Protein AF-A0A1G3KPS4-F1 (afdb_monomer_lite)

Radius of gyration: 19.9 Å; chains: 1; bounding box: 46×27×56 Å

Structure (mmCIF, N/CA/C/O backbone):
data_AF-A0A1G3KPS4-F1
#
_entry.id   AF-A0A1G3KPS4-F1
#
loop_
_atom_site.group_PDB
_atom_site.id
_atom_site.type_symbol
_atom_site.label_atom_id
_atom_site.label_alt_id
_atom_site.label_comp_id
_atom_site.label_asym_id
_atom_site.label_entity_id
_atom_site.label_seq_id
_atom_site.pdbx_PDB_ins_code
_atom_site.Cartn_x
_atom_site.Cartn_y
_atom_site.Cartn_z
_atom_site.occupancy
_atom_site.B_iso_or_equiv
_atom_site.auth_seq_id
_atom_site.auth_comp_id
_atom_site.auth_asym_id
_atom_site.auth_atom_id
_atom_site.pdbx_PDB_model_num
ATOM 1 N N . MET A 1 1 ? -3.272 -14.834 -26.865 1.00 44.84 1 MET A N 1
ATOM 2 C CA . MET A 1 1 ? -2.222 -14.339 -25.942 1.00 44.84 1 MET A CA 1
ATOM 3 C C . MET A 1 1 ? -2.321 -12.815 -25.743 1.00 44.84 1 MET A C 1
ATOM 5 O O . MET A 1 1 ? -1.293 -12.170 -25.581 1.00 44.84 1 MET A O 1
ATOM 9 N N . SER A 1 2 ? -3.521 -12.213 -25.754 1.00 51.56 2 SER A N 1
ATOM 10 C CA . SER A 1 2 ? -3.634 -10.800 -26.176 1.00 51.56 2 SER A CA 1
ATOM 11 C C . SER A 1 2 ? -4.357 -9.839 -25.224 1.00 51.56 2 SER A C 1
ATOM 13 O O . SER A 1 2 ? -4.294 -8.651 -25.477 1.00 51.56 2 SER A O 1
ATOM 15 N N . GLU A 1 3 ? -4.961 -10.279 -24.115 1.00 52.00 3 GLU A N 1
ATOM 16 C CA . GLU A 1 3 ? -5.648 -9.348 -23.186 1.00 52.00 3 GLU A CA 1
ATOM 17 C C . GLU A 1 3 ? -4.769 -8.908 -22.003 1.00 52.00 3 GLU A C 1
ATOM 19 O O . GLU A 1 3 ? -4.828 -7.768 -21.551 1.00 52.00 3 GLU A O 1
ATOM 24 N N . GLU A 1 4 ? -3.878 -9.780 -21.521 1.00 53.84 4 GLU A N 1
ATOM 25 C CA . GLU A 1 4 ? -3.055 -9.506 -20.331 1.00 53.84 4 GLU A CA 1
ATOM 26 C C . GLU A 1 4 ? -1.984 -8.423 -20.573 1.00 53.84 4 GLU A C 1
ATOM 28 O O . GLU A 1 4 ? -1.538 -7.749 -19.643 1.00 53.84 4 GLU A O 1
ATOM 33 N N . ASN A 1 5 ? -1.580 -8.225 -21.833 1.00 58.03 5 ASN A N 1
ATOM 34 C CA . ASN A 1 5 ? -0.574 -7.230 -22.200 1.00 58.03 5 ASN A CA 1
ATOM 35 C C . ASN A 1 5 ? -1.139 -5.803 -22.257 1.00 58.03 5 ASN A C 1
ATOM 37 O O . ASN A 1 5 ? -0.363 -4.868 -22.086 1.00 58.03 5 ASN A O 1
ATOM 41 N N . ASP A 1 6 ? -2.439 -5.597 -22.468 1.00 67.75 6 ASP A N 1
ATOM 42 C CA . ASP A 1 6 ? -3.022 -4.245 -22.551 1.00 67.75 6 ASP A CA 1
ATOM 43 C C . ASP A 1 6 ? -3.347 -3.645 -21.176 1.00 67.75 6 ASP A C 1
ATOM 45 O O . ASP A 1 6 ? -3.561 -2.442 -21.048 1.00 67.75 6 ASP A O 1
ATOM 49 N N . ARG A 1 7 ? -3.279 -4.460 -20.114 1.00 81.06 7 ARG A N 1
ATOM 50 C CA . ARG A 1 7 ? -3.446 -4.021 -18.720 1.00 81.06 7 ARG A CA 1
ATOM 51 C C . ARG A 1 7 ? -2.338 -3.076 -18.240 1.00 81.06 7 ARG A C 1
ATOM 53 O O . ARG A 1 7 ? -2.537 -2.337 -17.278 1.00 81.06 7 ARG A O 1
ATOM 60 N N . TYR A 1 8 ? -1.161 -3.118 -18.865 1.00 87.88 8 TYR A N 1
ATOM 61 C CA . TYR A 1 8 ? 0.030 -2.416 -18.393 1.00 87.88 8 TYR A CA 1
ATOM 62 C C . TYR A 1 8 ? 0.487 -1.325 -19.370 1.00 87.88 8 TYR A C 1
ATOM 64 O O . TYR A 1 8 ? 0.488 -1.550 -20.579 1.00 87.88 8 TYR A O 1
ATOM 72 N N . PRO A 1 9 ? 0.971 -0.169 -18.869 1.00 87.69 9 PRO A N 1
ATOM 73 C CA . PRO A 1 9 ? 1.536 0.872 -19.720 1.00 87.69 9 PRO A CA 1
ATOM 74 C C . PRO A 1 9 ? 2.686 0.361 -20.599 1.00 87.69 9 PRO A C 1
ATOM 76 O O . PRO A 1 9 ? 3.501 -0.451 -20.155 1.00 87.69 9 PRO A O 1
ATOM 79 N N . ASP A 1 10 ? 2.845 0.925 -21.797 1.00 86.25 10 ASP A N 1
ATOM 80 C CA . ASP A 1 10 ? 3.893 0.536 -22.758 1.00 86.25 10 ASP A CA 1
ATOM 81 C C . ASP A 1 10 ? 5.300 0.501 -22.172 1.00 86.25 10 ASP A C 1
ATOM 83 O O . ASP A 1 10 ? 6.080 -0.417 -22.429 1.00 86.25 10 ASP A O 1
ATOM 87 N N . TRP A 1 11 ? 5.638 1.496 -21.354 1.00 86.00 11 TRP A N 1
ATOM 88 C CA . TRP A 1 11 ? 6.952 1.576 -20.723 1.00 86.00 11 TRP A CA 1
ATOM 89 C C . TRP A 1 11 ? 7.204 0.419 -19.747 1.00 86.00 11 TRP A C 1
ATOM 91 O O . TRP A 1 11 ? 8.358 0.055 -19.533 1.00 86.00 11 TRP A O 1
ATOM 101 N N . LEU A 1 12 ? 6.149 -0.153 -19.158 1.00 88.81 12 LEU A N 1
ATOM 102 C CA . LEU A 1 12 ? 6.221 -1.289 -18.245 1.00 88.81 12 LEU A CA 1
ATOM 103 C C . LEU A 1 12 ? 6.285 -2.606 -19.024 1.00 88.81 12 LEU A C 1
ATOM 105 O O . LEU A 1 12 ? 7.094 -3.467 -18.684 1.00 88.81 12 LEU A O 1
ATOM 109 N N . ARG A 1 13 ? 5.515 -2.732 -20.114 1.00 86.75 13 ARG A N 1
ATOM 110 C CA . ARG A 1 13 ? 5.608 -3.877 -21.038 1.00 86.75 13 ARG A CA 1
ATOM 111 C C . ARG A 1 13 ? 7.026 -4.074 -21.549 1.00 86.75 13 ARG A C 1
ATOM 113 O O . ARG A 1 13 ? 7.568 -5.175 -21.500 1.00 86.75 13 ARG A O 1
ATOM 120 N N . LYS A 1 14 ? 7.655 -2.968 -21.957 1.00 83.75 14 LYS A N 1
ATOM 121 C CA . LYS A 1 14 ? 9.042 -2.940 -22.425 1.00 83.75 14 LYS A CA 1
ATOM 122 C C . LYS A 1 14 ? 10.040 -3.417 -21.381 1.00 83.75 14 LYS A C 1
ATOM 124 O O . LYS A 1 14 ? 11.155 -3.690 -21.765 1.00 83.75 14 LYS A O 1
ATOM 129 N N . GLN A 1 15 ? 9.689 -3.498 -20.096 1.00 83.31 15 GLN A N 1
ATOM 130 C CA . GLN A 1 15 ? 10.591 -3.915 -19.019 1.00 83.31 15 GLN A CA 1
ATOM 131 C C . GLN A 1 15 ? 10.503 -5.416 -18.692 1.00 83.31 15 GLN A C 1
ATOM 133 O O . GLN A 1 15 ? 11.276 -5.864 -17.843 1.00 83.31 15 GLN A O 1
ATOM 138 N N . ARG A 1 16 ? 9.571 -6.171 -19.291 1.00 85.25 16 ARG A N 1
ATOM 139 C CA . ARG A 1 16 ? 9.308 -7.593 -18.999 1.00 85.25 16 ARG A CA 1
ATOM 140 C C . ARG A 1 16 ? 10.442 -8.509 -19.479 1.00 85.25 16 ARG A C 1
ATOM 142 O O . ARG A 1 16 ? 11.040 -8.273 -20.519 1.00 85.25 16 ARG A O 1
ATOM 149 N N . GLY A 1 17 ? 10.733 -9.565 -18.720 1.00 76.00 17 GLY A N 1
ATOM 150 C CA . GLY A 1 17 ? 11.673 -10.632 -19.086 1.00 76.00 17 GLY A CA 1
ATOM 151 C C . GLY A 1 17 ? 13.160 -10.277 -18.967 1.00 76.00 17 GLY A C 1
ATOM 152 O O . GLY A 1 17 ? 14.009 -11.156 -19.107 1.00 76.00 17 GLY A O 1
ATOM 153 N N . PHE A 1 18 ? 13.513 -9.023 -18.660 1.00 72.44 18 PHE A N 1
ATOM 154 C CA . PHE A 1 18 ? 14.916 -8.621 -18.517 1.00 72.44 18 PHE A CA 1
ATOM 155 C C . PHE A 1 18 ? 15.549 -9.128 -17.222 1.00 72.44 18 PHE A C 1
ATOM 157 O O . PHE A 1 18 ? 15.482 -8.489 -16.162 1.00 72.44 18 PHE A O 1
ATOM 164 N N . ARG A 1 19 ? 16.228 -10.270 -17.317 1.00 62.44 19 ARG A N 1
ATOM 165 C CA . ARG A 1 19 ? 17.090 -10.792 -16.254 1.00 62.44 19 ARG A CA 1
ATOM 166 C C . ARG A 1 19 ? 18.429 -10.058 -16.283 1.00 62.44 19 ARG A C 1
ATOM 168 O O . ARG A 1 19 ? 18.989 -9.811 -17.343 1.00 62.44 19 ARG A O 1
ATOM 175 N N . TYR A 1 20 ? 18.930 -9.677 -15.110 1.00 55.03 20 TYR A N 1
ATOM 176 C CA . TYR A 1 20 ? 20.206 -8.972 -14.957 1.00 55.03 20 TYR A CA 1
ATOM 177 C C . TYR A 1 20 ? 21.365 -9.933 -15.285 1.00 55.03 20 TYR A C 1
ATOM 179 O O . TYR A 1 20 ? 21.935 -10.558 -14.397 1.00 55.03 20 TYR A O 1
ATOM 187 N N . ARG A 1 21 ? 21.676 -10.113 -16.571 1.00 48.50 21 ARG A N 1
ATOM 188 C CA . ARG A 1 21 ? 22.915 -10.736 -17.059 1.00 48.50 21 ARG A CA 1
ATOM 189 C C . ARG A 1 21 ? 23.615 -9.732 -17.973 1.00 48.50 21 ARG A C 1
ATOM 191 O O . ARG A 1 21 ? 23.595 -9.861 -19.188 1.00 48.50 21 ARG A O 1
ATOM 198 N N . GLY A 1 22 ? 24.200 -8.707 -17.359 1.00 50.84 22 GLY A N 1
ATOM 199 C CA . GLY A 1 22 ? 24.978 -7.686 -18.059 1.00 50.84 22 GLY A CA 1
ATOM 200 C C . GLY A 1 22 ? 24.142 -6.542 -18.635 1.00 50.84 22 GLY A C 1
ATOM 201 O O . GLY A 1 22 ? 22.970 -6.692 -18.977 1.00 50.84 22 GLY A O 1
ATOM 202 N N . HIS A 1 23 ? 24.773 -5.371 -18.717 1.00 50.03 23 HIS A N 1
ATOM 203 C CA . HIS A 1 23 ? 24.224 -4.159 -19.329 1.00 50.03 23 HIS A CA 1
ATOM 204 C C . HIS A 1 23 ? 23.958 -4.343 -20.843 1.00 50.03 23 HIS A C 1
ATOM 206 O O . HIS A 1 23 ? 23.156 -3.617 -21.424 1.00 50.03 23 HIS A O 1
ATOM 212 N N . ASP A 1 24 ? 24.563 -5.371 -21.446 1.00 51.56 24 ASP A N 1
ATOM 213 C CA . ASP A 1 24 ? 24.591 -5.625 -22.892 1.00 51.56 24 ASP A CA 1
ATOM 214 C C . ASP A 1 24 ? 23.344 -6.341 -23.443 1.00 51.56 24 ASP A C 1
ATOM 216 O O . ASP A 1 24 ? 23.202 -6.485 -24.653 1.00 51.56 24 ASP A O 1
ATOM 220 N N . GLN A 1 25 ? 22.420 -6.788 -22.581 1.00 55.69 25 GLN A N 1
ATOM 221 C CA . GLN A 1 25 ? 21.203 -7.514 -22.993 1.00 55.69 25 GLN A CA 1
ATOM 222 C C . GLN A 1 25 ? 19.930 -6.652 -22.983 1.00 55.69 25 GLN A C 1
ATOM 224 O O . GLN A 1 25 ? 18.828 -7.188 -23.096 1.00 55.69 25 GLN A O 1
ATOM 229 N N . ILE A 1 26 ? 20.044 -5.329 -22.822 1.00 58.41 26 ILE A N 1
ATOM 230 C CA . ILE A 1 26 ? 18.891 -4.419 -22.858 1.00 58.41 26 ILE A CA 1
ATOM 231 C C . ILE A 1 26 ? 18.630 -4.028 -24.327 1.00 58.41 26 ILE A C 1
ATOM 233 O O . ILE A 1 26 ? 19.452 -3.323 -24.911 1.00 58.41 26 ILE A O 1
ATOM 237 N N . PRO A 1 27 ? 17.500 -4.426 -24.943 1.00 54.25 27 PRO A N 1
ATOM 238 C CA . PRO A 1 27 ? 17.163 -4.062 -26.314 1.00 54.25 27 PRO A CA 1
ATOM 239 C C . PRO A 1 27 ? 17.078 -2.544 -26.482 1.00 54.25 27 PRO A C 1
ATOM 241 O O . PRO A 1 27 ? 16.512 -1.839 -25.633 1.00 54.25 27 PRO A O 1
ATOM 244 N N . SER A 1 28 ? 17.586 -2.037 -27.605 1.00 51.56 28 SER A N 1
ATOM 245 C CA . SER A 1 28 ? 17.493 -0.620 -27.960 1.00 51.56 28 SER A CA 1
ATOM 246 C C . SER A 1 28 ? 16.030 -0.159 -27.983 1.00 51.56 28 SER A C 1
ATOM 248 O O . SER A 1 28 ? 15.181 -0.821 -28.574 1.00 51.56 28 SER A O 1
ATOM 250 N N . GLY A 1 29 ? 15.721 0.974 -27.344 1.00 55.94 29 GLY A N 1
ATOM 251 C CA . GLY A 1 29 ? 14.354 1.519 -27.275 1.00 55.94 29 GLY A CA 1
ATOM 252 C C . GLY A 1 29 ? 13.517 1.070 -26.064 1.00 55.94 29 GLY A C 1
ATOM 253 O O . GLY A 1 29 ? 12.397 1.559 -25.885 1.00 55.94 29 GLY A O 1
ATOM 254 N N . SER A 1 30 ? 14.062 0.214 -25.189 1.00 54.22 30 SER A N 1
ATOM 255 C CA . SER A 1 30 ? 13.413 -0.242 -23.938 1.00 54.22 30 SER A CA 1
ATOM 256 C C . SER A 1 30 ? 13.417 0.804 -22.807 1.00 54.22 30 SER A C 1
ATOM 258 O O . SER A 1 30 ? 12.806 0.606 -21.752 1.00 54.22 30 SER A O 1
ATOM 260 N N . GLY A 1 31 ? 14.104 1.933 -23.019 1.00 61.22 31 GLY A N 1
ATOM 261 C CA . GLY A 1 31 ? 14.461 2.879 -21.962 1.00 61.22 31 GLY A CA 1
ATOM 262 C C . GLY A 1 31 ? 15.506 2.300 -20.994 1.00 61.22 31 GLY A C 1
ATOM 263 O O . GLY A 1 31 ? 15.928 1.153 -21.143 1.00 61.22 31 GLY A O 1
ATOM 264 N N . PRO A 1 32 ? 15.949 3.075 -19.988 1.00 68.44 32 PRO A N 1
ATOM 265 C CA . PRO A 1 32 ? 16.890 2.574 -18.994 1.00 68.44 32 PRO A CA 1
ATOM 266 C C . PRO A 1 32 ? 16.265 1.422 -18.195 1.00 68.44 32 PRO A C 1
ATOM 268 O O . PRO A 1 32 ? 15.096 1.480 -17.797 1.00 68.44 32 PRO A O 1
ATOM 271 N N . TRP A 1 33 ? 17.054 0.380 -17.925 1.00 72.00 33 TRP A N 1
ATOM 272 C CA . TRP A 1 33 ? 16.669 -0.703 -17.020 1.00 72.00 33 TRP A CA 1
ATOM 273 C C . TRP A 1 33 ? 16.286 -0.128 -15.656 1.00 72.00 33 TRP A C 1
ATOM 275 O O . TRP A 1 33 ? 17.027 0.658 -15.058 1.00 72.00 33 TRP A O 1
ATOM 285 N N . MET A 1 34 ? 15.115 -0.509 -15.150 1.00 82.75 34 MET A N 1
ATOM 286 C CA . MET A 1 34 ? 14.666 -0.068 -13.831 1.00 82.75 34 MET A CA 1
ATOM 287 C C . MET A 1 34 ? 14.874 -1.169 -12.808 1.00 82.75 34 MET A C 1
ATOM 289 O O . MET A 1 34 ? 14.500 -2.314 -13.044 1.00 82.75 34 MET A O 1
ATOM 293 N N . ASN A 1 35 ? 15.447 -0.816 -11.657 1.00 85.19 35 ASN A N 1
ATOM 294 C CA . ASN A 1 35 ? 15.443 -1.700 -10.497 1.00 85.19 35 ASN A CA 1
ATOM 295 C C . ASN A 1 35 ? 14.033 -1.796 -9.894 1.00 85.19 35 ASN A C 1
ATOM 297 O O . ASN A 1 35 ? 13.170 -0.951 -10.151 1.00 85.19 35 ASN A O 1
ATOM 301 N N . ARG A 1 36 ? 13.828 -2.803 -9.035 1.00 87.69 36 ARG A N 1
ATOM 302 C CA . ARG A 1 36 ? 12.557 -3.062 -8.340 1.00 87.69 36 ARG A CA 1
ATOM 303 C C . ARG A 1 36 ? 11.977 -1.808 -7.683 1.00 87.69 36 ARG A C 1
ATOM 305 O O . ARG A 1 36 ? 10.786 -1.540 -7.810 1.00 87.69 36 ARG A O 1
ATOM 312 N N . THR A 1 37 ? 12.807 -1.039 -6.982 1.00 89.50 37 THR A N 1
ATOM 313 C CA . THR A 1 37 ? 12.363 0.172 -6.288 1.00 89.50 37 THR A CA 1
ATOM 314 C C . THR A 1 37 ? 11.839 1.198 -7.284 1.00 89.50 37 THR A C 1
ATOM 316 O O . THR A 1 37 ? 10.706 1.645 -7.156 1.00 89.50 37 THR A O 1
ATOM 319 N N . ARG A 1 38 ? 12.612 1.528 -8.320 1.00 89.88 38 ARG A N 1
ATOM 320 C CA . ARG A 1 38 ? 12.245 2.531 -9.323 1.00 89.88 38 ARG A CA 1
ATOM 321 C C . ARG A 1 38 ? 10.999 2.129 -10.111 1.00 89.88 38 ARG A C 1
ATOM 323 O O . ARG A 1 38 ? 10.127 2.970 -10.299 1.00 89.88 38 ARG A O 1
ATOM 330 N N . ILE A 1 39 ? 10.887 0.863 -10.519 1.00 91.06 39 ILE A N 1
ATOM 331 C CA . ILE A 1 39 ? 9.724 0.379 -11.278 1.00 91.06 39 ILE A CA 1
ATOM 332 C C . ILE A 1 39 ? 8.455 0.345 -10.420 1.00 91.06 39 ILE A C 1
ATOM 334 O O . ILE A 1 39 ? 7.412 0.805 -10.868 1.00 91.06 39 ILE A O 1
ATOM 338 N N . THR A 1 40 ? 8.565 -0.085 -9.155 1.00 92.56 40 THR A N 1
ATOM 339 C CA . THR A 1 40 ? 7.454 -0.059 -8.187 1.00 92.56 40 THR A CA 1
ATOM 340 C C . THR A 1 40 ? 6.948 1.363 -7.988 1.00 92.56 40 THR A C 1
ATOM 342 O O . THR A 1 40 ? 5.753 1.618 -8.069 1.00 92.56 40 THR A O 1
ATOM 345 N N . ARG A 1 41 ? 7.874 2.300 -7.773 1.00 92.31 41 ARG A N 1
ATOM 346 C CA . ARG A 1 41 ? 7.574 3.716 -7.578 1.00 92.31 41 ARG A CA 1
ATOM 347 C C . ARG A 1 41 ? 6.894 4.333 -8.799 1.00 92.31 41 ARG A C 1
ATOM 349 O O . ARG A 1 41 ? 5.851 4.957 -8.654 1.00 92.31 41 ARG A O 1
ATOM 356 N N . ARG A 1 42 ? 7.456 4.125 -9.991 1.00 93.06 42 ARG A N 1
ATOM 357 C CA . ARG A 1 42 ? 6.907 4.669 -11.238 1.00 93.06 42 ARG A CA 1
ATOM 358 C C . ARG A 1 42 ? 5.532 4.087 -11.567 1.00 93.06 42 ARG A C 1
ATOM 360 O O . ARG A 1 42 ? 4.666 4.805 -12.049 1.00 93.06 42 ARG A O 1
ATOM 367 N N . TYR A 1 43 ? 5.327 2.795 -11.310 1.00 93.25 43 TYR A N 1
ATOM 368 C CA . TYR A 1 43 ? 4.025 2.163 -11.514 1.00 93.25 43 TYR A CA 1
ATOM 369 C C . TYR A 1 43 ? 2.981 2.697 -10.531 1.00 93.25 43 TYR A C 1
ATOM 371 O O . TYR A 1 43 ? 1.862 2.993 -10.926 1.00 93.25 43 TYR A O 1
ATOM 379 N N . ALA A 1 44 ? 3.372 2.897 -9.273 1.00 91.62 44 ALA A N 1
ATOM 380 C CA . ALA A 1 44 ? 2.512 3.499 -8.268 1.00 91.62 44 ALA A CA 1
ATOM 381 C C . ALA A 1 44 ? 2.067 4.924 -8.648 1.00 91.62 44 ALA A C 1
ATOM 383 O O . ALA A 1 44 ? 0.891 5.233 -8.507 1.00 91.62 44 ALA A O 1
ATOM 384 N N . ASP A 1 45 ? 2.957 5.756 -9.203 1.00 90.88 45 ASP A N 1
ATOM 385 C CA . ASP A 1 45 ? 2.567 7.080 -9.726 1.00 90.88 45 ASP A CA 1
ATOM 386 C C . ASP A 1 45 ? 1.550 6.972 -10.865 1.00 90.88 45 ASP A C 1
ATOM 388 O O . ASP A 1 45 ? 0.602 7.747 -10.923 1.00 90.88 45 ASP A O 1
ATOM 392 N N . ALA A 1 46 ? 1.741 6.010 -11.773 1.00 91.62 46 ALA A N 1
ATOM 393 C CA . ALA A 1 46 ? 0.834 5.806 -12.898 1.00 91.62 46 ALA A CA 1
ATOM 394 C C . ALA A 1 46 ? -0.572 5.392 -12.433 1.00 91.62 46 ALA A C 1
ATOM 396 O O . ALA A 1 46 ? -1.558 5.871 -12.984 1.00 91.62 46 ALA A O 1
ATOM 397 N N . LEU A 1 47 ? -0.661 4.549 -11.400 1.00 9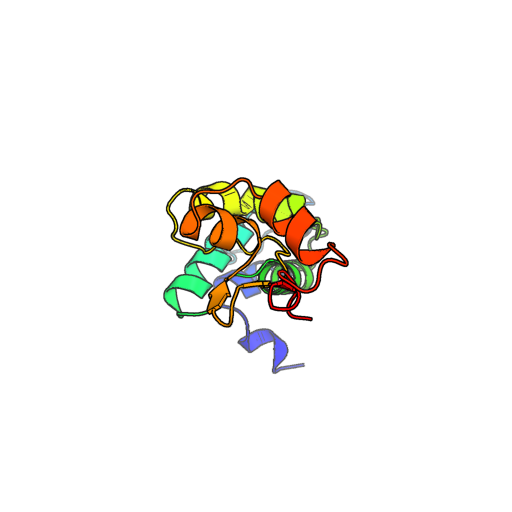0.00 47 LEU A N 1
ATOM 398 C CA . LEU A 1 47 ? -1.932 4.176 -10.776 1.00 90.00 47 LEU A CA 1
ATOM 399 C C . LEU A 1 47 ? -2.609 5.383 -10.115 1.00 90.00 47 LEU A C 1
ATOM 401 O O . LEU A 1 47 ? -3.791 5.608 -10.352 1.00 90.00 47 LEU A O 1
ATOM 405 N N . VAL A 1 48 ? -1.859 6.190 -9.354 1.00 87.00 48 VAL A N 1
ATOM 406 C CA . VAL A 1 48 ? -2.381 7.421 -8.730 1.00 87.00 48 VAL A CA 1
ATOM 407 C C . VAL A 1 48 ? -2.904 8.390 -9.791 1.00 87.00 48 VAL A C 1
ATOM 409 O O . VAL A 1 48 ? -4.020 8.884 -9.668 1.00 87.00 48 VAL A O 1
ATOM 412 N N . ALA A 1 49 ? -2.145 8.612 -10.868 1.00 87.75 49 ALA A N 1
ATOM 413 C CA . ALA A 1 49 ? -2.560 9.472 -11.976 1.00 87.75 49 ALA A CA 1
ATOM 414 C C . ALA A 1 49 ? -3.827 8.963 -12.689 1.00 87.75 49 ALA A C 1
ATOM 416 O O . ALA A 1 49 ? -4.608 9.761 -13.196 1.00 87.75 49 ALA A O 1
ATOM 417 N N . ALA A 1 50 ? -4.047 7.646 -12.704 1.00 85.75 50 ALA A N 1
ATOM 418 C CA . ALA A 1 50 ? -5.252 7.016 -13.238 1.00 85.75 50 ALA A CA 1
ATOM 419 C C . ALA A 1 50 ? -6.418 6.950 -12.227 1.00 85.75 50 ALA A C 1
ATOM 421 O O . ALA A 1 50 ? -7.457 6.370 -12.541 1.00 85.75 50 ALA A O 1
ATOM 422 N N . GLY A 1 51 ? -6.260 7.489 -11.011 1.00 81.44 51 GLY A N 1
ATOM 423 C CA . GLY A 1 51 ? -7.264 7.405 -9.944 1.00 81.44 51 GLY A CA 1
ATOM 424 C C . GLY A 1 51 ? -7.455 5.993 -9.377 1.00 81.44 51 GLY A C 1
ATOM 425 O O . GLY A 1 51 ? -8.483 5.702 -8.768 1.00 81.44 51 GLY A O 1
ATOM 426 N N . GLN A 1 52 ? -6.491 5.095 -9.590 1.00 82.12 52 GLN A N 1
ATOM 427 C CA . GLN A 1 52 ? -6.557 3.703 -9.153 1.00 82.12 52 GLN A CA 1
ATOM 428 C C . GLN A 1 52 ? -5.881 3.500 -7.788 1.00 82.12 52 GLN A C 1
ATOM 430 O O . GLN A 1 52 ? -4.850 4.116 -7.498 1.00 82.12 52 GLN A O 1
ATOM 435 N N . PRO A 1 53 ? -6.408 2.595 -6.944 1.00 79.62 53 PRO A N 1
ATOM 436 C CA . PRO A 1 53 ? -5.820 2.318 -5.641 1.00 79.62 53 PRO A CA 1
ATOM 437 C C . PRO A 1 53 ? -4.466 1.611 -5.778 1.00 79.62 53 PRO A C 1
ATOM 439 O O . PRO A 1 53 ? -4.333 0.603 -6.476 1.00 79.62 53 PRO A O 1
ATOM 442 N N . VAL A 1 54 ? -3.456 2.095 -5.048 1.00 85.31 54 VAL A N 1
ATOM 443 C CA . VAL A 1 54 ? -2.137 1.446 -4.994 1.00 85.31 54 VAL A CA 1
ATOM 444 C C . VAL A 1 54 ? -2.057 0.499 -3.804 1.00 85.31 54 VAL A C 1
ATOM 446 O O . VAL A 1 54 ? -1.652 0.884 -2.708 1.00 85.31 54 VAL A O 1
ATOM 449 N N . THR A 1 55 ? -2.411 -0.764 -4.027 1.00 85.31 55 THR A N 1
ATOM 450 C CA . THR A 1 55 ? -2.291 -1.822 -3.013 1.00 85.31 55 THR A CA 1
ATOM 451 C C . THR A 1 55 ? -1.021 -2.652 -3.207 1.00 85.31 55 THR A C 1
ATOM 453 O O . THR A 1 55 ? -0.439 -2.713 -4.295 1.00 85.31 55 THR A O 1
ATOM 456 N N . ILE A 1 56 ? -0.584 -3.337 -2.142 1.00 86.00 56 ILE A N 1
ATOM 457 C CA . ILE A 1 56 ? 0.548 -4.272 -2.217 1.00 86.00 56 ILE A CA 1
ATOM 458 C C . ILE A 1 56 ? 0.282 -5.372 -3.249 1.00 86.00 56 ILE A C 1
ATOM 460 O O . ILE A 1 56 ? 1.205 -5.755 -3.966 1.00 86.00 56 ILE A O 1
ATOM 464 N N . ASP A 1 57 ? -0.954 -5.862 -3.344 1.00 85.38 57 ASP A N 1
ATOM 465 C CA . ASP A 1 57 ? -1.315 -6.942 -4.262 1.00 85.38 57 ASP A CA 1
ATOM 466 C C . ASP A 1 57 ? -1.270 -6.492 -5.723 1.00 85.38 57 ASP A C 1
ATOM 468 O O . ASP A 1 57 ? -0.665 -7.183 -6.541 1.00 85.38 57 ASP A O 1
ATOM 472 N N . VAL A 1 58 ? -1.764 -5.288 -6.034 1.00 88.56 58 VAL A N 1
ATOM 473 C CA . VAL A 1 58 ? -1.659 -4.699 -7.382 1.00 88.56 58 VAL A CA 1
ATOM 474 C C . VAL A 1 58 ? -0.195 -4.551 -7.804 1.00 88.56 58 VAL A C 1
ATOM 476 O O . VAL A 1 58 ? 0.187 -4.892 -8.926 1.00 88.56 58 VAL A O 1
ATOM 479 N N . VAL A 1 59 ? 0.668 -4.085 -6.898 1.00 91.81 59 VAL A N 1
ATOM 480 C CA . VAL A 1 59 ? 2.108 -3.991 -7.177 1.00 91.81 59 VAL A CA 1
ATOM 481 C C . VAL A 1 59 ? 2.739 -5.379 -7.307 1.00 91.81 59 VAL A C 1
ATOM 483 O O . VAL A 1 59 ? 3.609 -5.582 -8.153 1.00 91.81 59 VAL A O 1
ATOM 486 N N . ARG A 1 60 ? 2.310 -6.354 -6.500 1.00 92.88 60 ARG A N 1
ATOM 487 C CA . ARG A 1 60 ? 2.797 -7.735 -6.570 1.00 92.88 60 ARG A CA 1
ATOM 488 C C . ARG A 1 60 ? 2.448 -8.383 -7.908 1.00 92.88 60 ARG A C 1
ATOM 490 O O . ARG A 1 60 ? 3.304 -9.059 -8.473 1.00 92.88 60 ARG A O 1
ATOM 497 N N . GLU A 1 61 ? 1.242 -8.168 -8.425 1.00 92.50 61 GLU A N 1
ATOM 498 C CA . GLU A 1 61 ? 0.836 -8.620 -9.759 1.00 92.50 61 GLU A CA 1
ATOM 499 C C . GLU A 1 61 ? 1.726 -8.030 -10.853 1.00 92.50 61 GLU A C 1
ATOM 501 O O . GLU A 1 61 ? 2.252 -8.778 -11.676 1.00 92.50 61 GLU A O 1
ATOM 506 N N . MET A 1 62 ? 1.998 -6.725 -10.800 1.00 93.75 62 MET A N 1
ATOM 507 C CA . MET A 1 62 ? 2.926 -6.079 -11.731 1.00 93.75 62 MET A CA 1
ATOM 508 C C . MET A 1 62 ? 4.339 -6.680 -11.656 1.00 93.75 62 MET A C 1
ATOM 510 O O . MET A 1 62 ? 4.958 -6.961 -12.682 1.00 93.75 62 MET A O 1
ATOM 514 N N . LEU A 1 63 ? 4.860 -6.932 -10.451 1.00 92.81 63 LEU A N 1
ATOM 515 C CA . LEU A 1 63 ? 6.189 -7.529 -10.284 1.00 92.81 63 LEU A CA 1
ATOM 516 C C . LEU A 1 63 ? 6.250 -8.978 -10.793 1.00 92.81 63 LEU A C 1
ATOM 518 O O . LEU A 1 63 ? 7.294 -9.382 -11.309 1.00 92.81 63 LEU A O 1
ATOM 522 N N . ARG A 1 64 ? 5.152 -9.742 -10.681 1.00 91.56 64 ARG A N 1
ATOM 523 C CA . ARG A 1 64 ? 5.016 -11.072 -11.303 1.00 91.56 64 ARG A CA 1
ATOM 524 C C . ARG A 1 64 ? 5.008 -10.967 -12.823 1.00 91.56 64 ARG A C 1
ATOM 526 O O . ARG A 1 64 ? 5.764 -11.686 -13.465 1.00 91.56 64 ARG A O 1
ATOM 533 N N . TYR A 1 65 ? 4.218 -10.045 -13.378 1.00 91.06 65 TYR A N 1
ATOM 534 C CA . TYR A 1 65 ? 4.135 -9.814 -14.822 1.00 91.06 65 TYR A CA 1
ATOM 535 C C . TYR A 1 65 ? 5.510 -9.548 -15.443 1.00 91.06 65 TYR A C 1
ATOM 537 O O . TYR A 1 65 ? 5.824 -10.078 -16.508 1.00 91.06 65 TYR A O 1
ATOM 545 N N . LEU A 1 66 ? 6.354 -8.767 -14.759 1.00 88.62 66 LEU A N 1
ATOM 546 C CA . LEU A 1 66 ? 7.695 -8.456 -15.242 1.00 88.62 66 LEU A CA 1
ATOM 547 C C . LEU A 1 66 ? 8.598 -9.690 -15.382 1.00 88.62 66 LEU A C 1
ATOM 549 O O . LEU A 1 66 ? 9.490 -9.645 -16.220 1.00 88.62 66 LEU A O 1
ATOM 553 N N . ASP A 1 67 ? 8.396 -10.756 -14.600 1.00 85.69 67 ASP A N 1
ATOM 554 C CA . ASP A 1 67 ? 9.206 -11.990 -14.606 1.00 85.69 67 ASP A CA 1
ATOM 555 C C . ASP A 1 67 ? 10.733 -11.756 -14.521 1.00 85.69 67 ASP A C 1
ATOM 557 O O . ASP A 1 67 ? 11.535 -12.203 -15.343 1.00 85.69 67 ASP A O 1
ATOM 561 N N . ARG A 1 68 ? 11.166 -10.990 -13.511 1.00 81.69 68 ARG A N 1
ATOM 562 C CA . ARG A 1 68 ? 12.590 -10.616 -13.317 1.00 81.69 68 ARG A CA 1
ATOM 563 C C . ARG A 1 68 ? 13.208 -11.171 -12.042 1.00 81.69 68 ARG A C 1
ATOM 565 O O . ARG A 1 68 ? 14.268 -10.712 -11.624 1.00 81.69 68 ARG A O 1
ATOM 572 N N . GLY A 1 69 ? 12.530 -12.117 -11.394 1.00 83.50 69 GLY A N 1
ATOM 573 C CA . GLY A 1 69 ? 12.960 -12.667 -10.106 1.00 83.50 69 GLY A CA 1
ATOM 574 C C . GLY A 1 69 ? 12.935 -11.644 -8.964 1.00 83.50 69 GLY A C 1
ATOM 575 O O . GLY A 1 69 ? 13.667 -11.784 -7.987 1.00 83.50 69 GLY A O 1
ATOM 576 N N . TYR A 1 70 ? 12.127 -10.585 -9.075 1.00 86.44 70 TYR A N 1
ATOM 577 C CA . TYR A 1 70 ? 11.971 -9.631 -7.983 1.00 86.44 70 TYR A CA 1
ATOM 578 C C . TYR A 1 70 ? 11.299 -10.276 -6.774 1.00 86.44 70 TYR A C 1
ATOM 580 O O . TYR A 1 70 ? 10.343 -11.037 -6.904 1.00 86.44 70 TYR A O 1
ATOM 588 N N . SER A 1 71 ? 11.760 -9.901 -5.579 1.00 86.69 71 SER A N 1
ATOM 589 C CA . SER A 1 71 ? 11.072 -10.265 -4.344 1.00 86.69 71 SER A CA 1
ATOM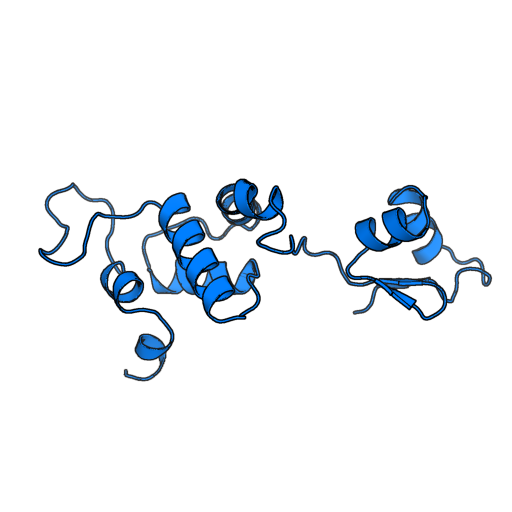 590 C C . SER A 1 71 ? 9.645 -9.715 -4.347 1.00 86.69 71 SER A C 1
ATOM 592 O O . SER A 1 71 ? 9.430 -8.516 -4.539 1.00 86.69 71 SER A O 1
ATOM 594 N N . LEU A 1 72 ? 8.689 -10.607 -4.089 1.00 88.69 72 LEU A N 1
ATOM 595 C CA . LEU A 1 72 ? 7.255 -10.322 -3.989 1.00 88.69 72 LEU A CA 1
ATOM 596 C C . LEU A 1 72 ? 6.799 -10.083 -2.541 1.00 88.69 72 LEU A C 1
ATOM 598 O O . LEU A 1 72 ? 5.596 -9.981 -2.271 1.00 88.69 72 LEU A O 1
ATOM 602 N N . LYS A 1 73 ? 7.752 -10.037 -1.598 1.00 88.00 73 LYS A N 1
ATOM 603 C CA . LYS A 1 73 ? 7.449 -9.911 -0.175 1.00 88.00 73 LYS A CA 1
ATOM 604 C C . LYS A 1 73 ? 6.844 -8.527 0.141 1.00 88.00 73 LYS A C 1
ATOM 606 O O . LYS A 1 73 ? 7.346 -7.515 -0.364 1.00 88.00 73 LYS A O 1
ATOM 611 N N . PRO A 1 74 ? 5.790 -8.457 0.979 1.00 84.69 74 PRO A N 1
ATOM 612 C CA . PRO A 1 74 ? 5.116 -7.201 1.318 1.00 84.69 74 PRO A CA 1
ATOM 613 C C . PRO A 1 74 ? 6.038 -6.131 1.912 1.00 84.69 74 PRO A C 1
ATOM 615 O O . PRO A 1 74 ? 5.898 -4.959 1.580 1.00 84.69 74 PRO A O 1
ATOM 618 N N . ASP A 1 75 ? 6.994 -6.518 2.759 1.00 83.94 75 ASP A N 1
ATOM 619 C CA . ASP A 1 75 ? 7.956 -5.615 3.403 1.00 83.94 75 ASP A CA 1
ATOM 620 C C . ASP A 1 75 ? 8.830 -4.896 2.368 1.00 83.94 75 ASP A C 1
ATOM 622 O O . ASP A 1 75 ? 9.002 -3.679 2.425 1.00 83.94 75 ASP A O 1
ATOM 626 N N . GLN A 1 76 ? 9.316 -5.632 1.368 1.00 86.75 76 GLN A N 1
ATOM 627 C CA . GLN A 1 76 ? 10.151 -5.098 0.301 1.00 86.75 76 GLN A CA 1
ATOM 628 C C . GLN A 1 76 ? 9.363 -4.130 -0.579 1.00 86.75 76 GLN A C 1
ATOM 630 O O . GLN A 1 76 ? 9.876 -3.068 -0.954 1.00 86.75 76 GLN A O 1
ATOM 635 N N . ILE A 1 77 ? 8.121 -4.479 -0.920 1.00 89.19 77 ILE A N 1
ATOM 636 C CA . ILE A 1 77 ? 7.218 -3.615 -1.689 1.00 89.19 77 ILE A CA 1
ATOM 637 C C . ILE A 1 77 ? 6.891 -2.351 -0.883 1.00 89.19 77 ILE A C 1
ATOM 639 O O . ILE A 1 77 ? 7.071 -1.240 -1.381 1.00 89.19 77 ILE A O 1
ATOM 643 N N . GLY A 1 78 ? 6.519 -2.504 0.388 1.00 87.19 78 GLY A N 1
ATOM 644 C CA . GLY A 1 78 ? 6.243 -1.392 1.292 1.00 87.19 78 GLY A CA 1
ATOM 645 C C . GLY A 1 78 ? 7.448 -0.471 1.487 1.00 87.19 78 GLY A C 1
ATOM 646 O O . GLY A 1 78 ? 7.290 0.747 1.512 1.00 87.19 78 GLY A O 1
ATOM 647 N N . PHE A 1 79 ? 8.665 -1.018 1.545 1.00 87.81 79 PHE A N 1
ATOM 648 C CA . PHE A 1 79 ? 9.892 -0.224 1.600 1.00 87.81 79 PHE A CA 1
ATOM 649 C C . PHE A 1 79 ? 10.091 0.621 0.335 1.00 87.81 79 PHE A C 1
ATOM 651 O O . PHE A 1 79 ? 10.450 1.795 0.424 1.00 87.81 79 PHE A O 1
ATOM 658 N N . ALA A 1 80 ? 9.812 0.062 -0.848 1.00 89.50 80 ALA A N 1
ATOM 659 C CA . ALA A 1 80 ? 9.907 0.808 -2.103 1.00 89.50 80 ALA A CA 1
ATOM 660 C C . ALA A 1 80 ? 8.912 1.981 -2.156 1.00 89.50 80 ALA A C 1
ATOM 662 O O . ALA A 1 80 ? 9.255 3.041 -2.685 1.00 89.50 80 ALA A O 1
ATOM 663 N N . LEU A 1 81 ? 7.727 1.813 -1.563 1.00 89.00 81 LEU A N 1
ATOM 664 C CA . LEU A 1 81 ? 6.664 2.820 -1.498 1.00 89.00 81 LEU A CA 1
ATOM 665 C C . LEU A 1 81 ? 6.786 3.794 -0.315 1.00 89.00 81 LEU A C 1
ATOM 667 O O . LEU A 1 81 ? 6.012 4.741 -0.244 1.00 89.00 81 LEU A O 1
ATOM 671 N N . ARG A 1 82 ? 7.779 3.625 0.574 1.00 86.75 82 ARG A N 1
ATOM 672 C CA . ARG A 1 82 ? 7.915 4.396 1.824 1.00 86.75 82 ARG A CA 1
ATOM 673 C C . ARG A 1 82 ? 7.786 5.912 1.645 1.00 86.75 82 ARG A C 1
ATOM 675 O O . ARG A 1 82 ? 7.148 6.537 2.477 1.00 86.75 82 ARG A O 1
ATOM 682 N N . SER A 1 83 ? 8.375 6.488 0.594 1.00 83.50 83 SER A N 1
ATOM 683 C CA . SER A 1 83 ? 8.301 7.938 0.359 1.00 83.50 83 SER A CA 1
ATOM 684 C C . SER A 1 8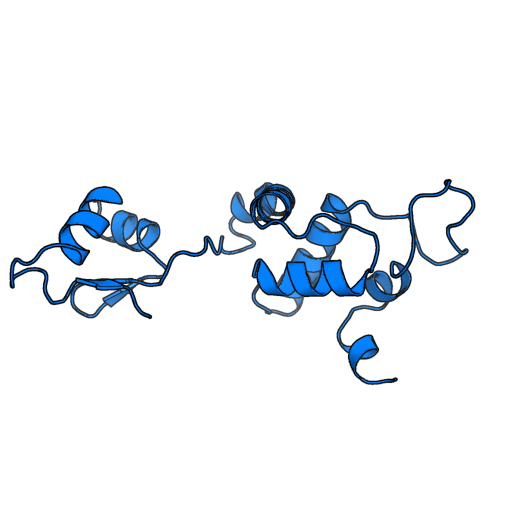3 ? 6.875 8.411 0.066 1.00 83.50 83 SER A C 1
ATOM 686 O O . SER A 1 83 ? 6.463 9.406 0.635 1.00 83.50 83 SER A O 1
ATOM 688 N N . ARG A 1 84 ? 6.101 7.648 -0.720 1.00 80.75 84 ARG A N 1
ATOM 689 C CA . ARG A 1 84 ? 4.706 7.980 -1.074 1.00 80.75 84 ARG A CA 1
ATOM 690 C C . ARG A 1 84 ? 3.712 7.781 0.065 1.00 80.75 84 ARG A C 1
ATOM 692 O O . ARG A 1 84 ? 2.595 8.272 0.023 1.00 80.75 84 ARG A O 1
ATOM 699 N N . TYR A 1 85 ? 4.094 6.976 1.052 1.00 81.44 85 TYR A N 1
ATOM 700 C CA . TYR A 1 85 ? 3.347 6.881 2.300 1.00 81.44 85 TYR A CA 1
ATOM 701 C C . TYR A 1 85 ? 3.646 8.056 3.233 1.00 81.44 85 TYR A C 1
ATOM 703 O O . TYR A 1 85 ? 2.856 8.313 4.125 1.00 81.44 85 TYR A O 1
ATOM 711 N N . ALA A 1 86 ? 4.810 8.702 3.095 1.00 76.25 86 ALA A N 1
ATOM 712 C CA . ALA A 1 86 ? 5.218 9.802 3.964 1.00 76.25 86 ALA A CA 1
ATOM 713 C C . ALA A 1 86 ? 4.654 11.155 3.506 1.00 76.25 86 ALA A C 1
ATOM 715 O O . ALA A 1 86 ? 4.511 12.048 4.329 1.00 76.25 86 ALA A O 1
ATOM 716 N N . ASP A 1 87 ? 4.351 11.297 2.216 1.00 79.19 87 ASP A N 1
ATOM 717 C CA . ASP A 1 87 ? 3.733 12.489 1.619 1.00 79.19 87 ASP A CA 1
ATOM 718 C C . ASP A 1 87 ? 2.215 12.326 1.387 1.00 79.19 87 ASP A C 1
ATOM 720 O O . ASP A 1 87 ? 1.612 13.140 0.695 1.00 79.19 87 ASP A O 1
ATOM 724 N N . ASP A 1 88 ? 1.615 11.259 1.933 1.00 73.62 88 ASP A N 1
ATOM 725 C CA . ASP A 1 88 ? 0.203 10.875 1.776 1.00 73.62 88 ASP A CA 1
ATOM 726 C C . ASP A 1 88 ? -0.300 10.736 0.322 1.00 73.62 88 ASP A C 1
ATOM 728 O O . ASP A 1 88 ? -1.498 10.563 0.090 1.00 73.62 88 ASP A O 1
ATOM 732 N N . THR A 1 89 ? 0.598 10.687 -0.673 1.00 74.25 89 THR A N 1
ATOM 733 C CA . THR A 1 89 ? 0.240 10.430 -2.083 1.00 74.25 89 THR A CA 1
ATOM 734 C C . THR A 1 89 ? -0.410 9.058 -2.251 1.00 74.25 89 THR A C 1
ATOM 736 O O . THR A 1 89 ? -1.244 8.846 -3.132 1.00 74.25 89 THR A O 1
ATOM 739 N N . ILE A 1 90 ? -0.012 8.090 -1.421 1.00 77.38 90 ILE A N 1
ATOM 740 C CA . ILE A 1 90 ? -0.605 6.758 -1.382 1.00 77.38 90 ILE A CA 1
ATOM 741 C C . ILE A 1 90 ? -1.047 6.450 0.035 1.00 77.38 90 ILE A C 1
ATOM 743 O O . ILE A 1 90 ? -0.248 6.449 0.971 1.00 77.38 90 ILE A O 1
ATOM 747 N N . THR A 1 91 ? -2.307 6.042 0.174 1.00 69.12 91 THR A N 1
ATOM 748 C CA . THR A 1 91 ? -2.779 5.465 1.429 1.00 69.12 91 THR A CA 1
ATOM 749 C C . THR A 1 91 ? -2.005 4.185 1.710 1.00 69.12 91 THR A C 1
ATOM 751 O O . THR A 1 91 ? -2.061 3.217 0.951 1.00 69.12 91 THR A O 1
ATOM 754 N N . LYS A 1 92 ? -1.276 4.156 2.826 1.00 65.94 92 LYS A N 1
ATOM 755 C CA . LYS A 1 92 ? -0.601 2.945 3.277 1.00 65.94 92 LYS A CA 1
ATOM 756 C C . LYS A 1 92 ? -1.643 1.902 3.672 1.00 65.94 92 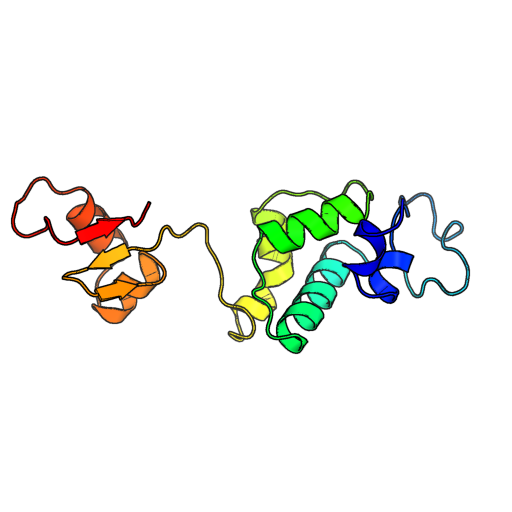LYS A C 1
ATOM 758 O O . LYS A 1 92 ? -2.080 1.854 4.819 1.00 65.94 92 LYS A O 1
ATOM 763 N N . TYR A 1 93 ? -1.970 1.014 2.739 1.00 56.22 93 TYR A N 1
ATOM 764 C CA . TYR A 1 93 ? -2.620 -0.251 3.047 1.00 56.22 93 TYR A CA 1
ATOM 765 C C . TYR A 1 93 ? -1.585 -1.133 3.752 1.00 56.22 93 TYR A C 1
ATOM 767 O O . TYR A 1 93 ? -0.939 -2.002 3.169 1.00 56.22 93 TYR A O 1
ATOM 775 N N . THR A 1 94 ? -1.376 -0.897 5.048 1.00 53.00 94 THR A N 1
ATOM 776 C CA . THR A 1 94 ? -1.093 -2.040 5.917 1.00 53.00 94 THR A CA 1
ATOM 777 C C . THR A 1 94 ? -2.215 -3.048 5.681 1.00 53.00 94 THR A C 1
ATOM 779 O O . THR A 1 94 ? -3.323 -2.621 5.370 1.00 53.00 94 THR A O 1
ATOM 782 N N . ASN A 1 95 ? -1.973 -4.348 5.830 1.00 51.91 95 ASN A N 1
ATOM 783 C CA . ASN A 1 95 ? -3.030 -5.368 5.921 1.00 51.91 95 ASN A CA 1
ATOM 784 C C . ASN A 1 95 ? -3.919 -5.130 7.165 1.00 51.91 95 ASN A C 1
ATOM 786 O O . ASN A 1 95 ? -4.125 -6.015 7.986 1.00 51.91 95 ASN A O 1
ATOM 790 N N . ALA A 1 96 ? -4.322 -3.888 7.396 1.00 55.94 96 ALA A N 1
ATOM 791 C CA . ALA A 1 96 ? -5.170 -3.453 8.456 1.00 55.94 96 ALA A CA 1
ATOM 792 C C . ALA A 1 96 ? -6.557 -3.831 7.985 1.00 55.94 96 ALA A C 1
ATOM 794 O O . ALA A 1 96 ? -7.161 -3.152 7.160 1.00 55.94 96 ALA A O 1
ATOM 795 N N . THR A 1 97 ? -7.005 -4.971 8.486 1.00 69.88 97 THR A N 1
ATOM 796 C CA . THR A 1 97 ? -8.414 -5.299 8.559 1.00 69.88 97 THR A CA 1
ATOM 797 C C . THR A 1 97 ? -9.148 -4.043 9.015 1.00 69.88 97 THR A C 1
ATOM 799 O O . THR A 1 97 ? -8.780 -3.451 10.041 1.00 69.88 97 THR A O 1
ATOM 802 N N . ALA A 1 98 ? -10.104 -3.588 8.205 1.00 81.19 98 ALA A N 1
ATOM 803 C CA . ALA A 1 98 ? -10.946 -2.466 8.580 1.00 81.19 98 ALA A CA 1
ATOM 804 C C . ALA A 1 98 ? -11.622 -2.788 9.918 1.00 81.19 98 ALA A C 1
ATOM 806 O O . ALA A 1 98 ? -11.799 -3.954 10.284 1.00 81.19 98 ALA A O 1
ATOM 807 N N . VAL A 1 99 ? -11.925 -1.758 10.696 1.00 86.50 99 VAL A N 1
ATOM 808 C CA . VAL A 1 99 ? -12.565 -1.934 12.002 1.00 86.50 99 VAL A CA 1
ATOM 809 C C . VAL A 1 99 ? -13.820 -1.092 12.058 1.00 86.50 99 VAL A C 1
ATOM 811 O O . VAL A 1 99 ? -13.838 0.035 11.568 1.00 86.50 99 VAL A O 1
ATOM 814 N N . VAL A 1 100 ? -14.861 -1.652 12.653 1.00 89.06 100 VAL A N 1
ATOM 815 C CA . VAL A 1 100 ? -16.102 -0.954 12.962 1.00 89.06 100 VAL A CA 1
ATOM 816 C C . VAL A 1 100 ? -16.087 -0.638 14.448 1.00 89.06 100 VAL A C 1
ATOM 818 O O . VAL A 1 100 ? -15.852 -1.539 15.255 1.00 89.06 100 VAL A O 1
ATOM 821 N N . ILE A 1 101 ? -16.307 0.625 14.796 1.00 91.50 101 ILE A N 1
ATOM 822 C CA . ILE A 1 101 ? -16.357 1.120 16.170 1.00 91.50 101 ILE A CA 1
ATOM 823 C C . ILE A 1 101 ? -17.651 1.892 16.344 1.00 91.50 101 ILE A C 1
ATOM 825 O O . ILE A 1 101 ? -17.876 2.886 15.669 1.00 91.50 101 ILE A O 1
ATOM 829 N N . ASP A 1 102 ? -18.527 1.392 17.213 1.00 90.62 102 ASP A N 1
ATOM 830 C CA . ASP A 1 102 ? -19.823 2.014 17.512 1.00 90.62 102 ASP A CA 1
ATOM 831 C C . ASP A 1 102 ? -20.677 2.322 16.264 1.00 90.62 102 ASP A C 1
ATOM 833 O O . ASP A 1 102 ? -21.517 3.216 16.258 1.00 90.62 102 ASP A O 1
ATOM 837 N N . GLY A 1 103 ? -20.499 1.520 15.207 1.00 86.25 103 GLY A N 1
ATOM 838 C CA . GLY A 1 103 ? -21.181 1.673 13.919 1.00 86.25 103 GLY A CA 1
ATOM 839 C C . GLY A 1 103 ? -20.418 2.508 12.886 1.00 86.25 103 GLY A C 1
ATOM 840 O O . GLY A 1 103 ? -20.774 2.471 11.710 1.00 86.25 103 GLY A O 1
ATOM 841 N N . GLU A 1 104 ? -19.344 3.193 13.276 1.00 88.75 104 GLU A N 1
ATOM 842 C CA . GLU A 1 104 ? -18.467 3.921 12.363 1.00 88.75 104 GLU A CA 1
ATOM 843 C C . GLU A 1 104 ? -17.386 3.001 11.789 1.00 88.75 104 GLU A C 1
ATOM 845 O O . GLU A 1 104 ? -16.729 2.238 12.500 1.00 88.75 104 GLU A O 1
ATOM 850 N N . ARG A 1 105 ? -17.194 3.062 10.470 1.00 85.88 105 ARG A N 1
ATOM 851 C CA . ARG A 1 105 ? -16.199 2.254 9.765 1.00 85.88 105 ARG A CA 1
ATOM 852 C C . ARG A 1 105 ? -14.889 3.022 9.632 1.00 85.88 105 ARG A C 1
ATOM 854 O O . ARG A 1 105 ? -14.827 4.044 8.955 1.00 85.88 105 ARG A O 1
ATOM 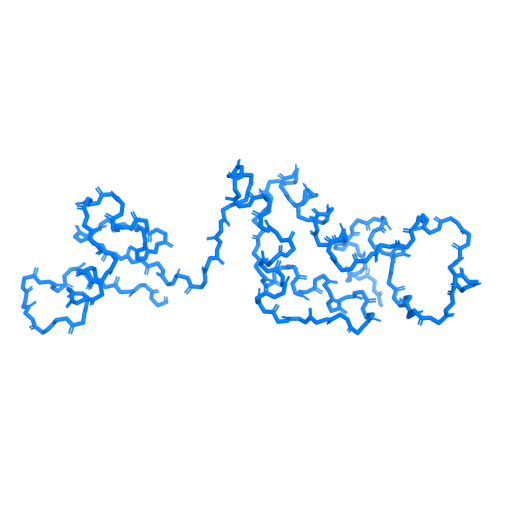861 N N . HIS A 1 106 ? -13.812 2.462 10.170 1.00 84.00 106 HIS A N 1
ATOM 862 C CA . HIS A 1 106 ? -12.459 2.988 10.026 1.00 84.00 106 HIS A CA 1
ATOM 863 C C . HIS A 1 106 ? -11.600 2.082 9.142 1.00 84.00 106 HIS A C 1
ATOM 865 O O . HIS A 1 106 ? -11.674 0.853 9.204 1.00 84.00 106 HIS A O 1
ATOM 871 N N . ARG A 1 107 ? -10.677 2.694 8.388 1.00 76.62 107 ARG A N 1
ATOM 872 C CA . ARG A 1 107 ? -9.716 2.007 7.495 1.00 76.62 107 ARG A CA 1
ATOM 873 C C . ARG A 1 107 ? -8.767 1.016 8.196 1.00 76.62 107 ARG A C 1
ATOM 875 O O . ARG A 1 107 ? -7.965 0.374 7.528 1.00 76.62 107 ARG A O 1
ATOM 882 N N . GLY A 1 108 ? -8.801 0.931 9.528 1.00 84.94 108 GLY A N 1
ATOM 883 C CA . GLY A 1 108 ? -8.017 -0.007 10.325 1.00 84.94 108 GLY A CA 1
ATOM 884 C C . GLY A 1 108 ? -7.759 0.474 11.752 1.00 84.94 108 GLY A C 1
ATOM 885 O O . GLY A 1 108 ? -8.040 1.621 12.094 1.00 84.94 108 GLY A O 1
ATOM 886 N N . ILE A 1 109 ? -7.153 -0.393 12.568 1.00 86.81 109 ILE A N 1
ATOM 887 C CA . ILE A 1 109 ? -6.900 -0.164 14.005 1.00 86.81 109 ILE A CA 1
ATOM 888 C C . ILE A 1 109 ? -6.204 1.176 14.288 1.00 86.81 109 ILE A C 1
ATOM 890 O O . ILE A 1 109 ? -6.603 1.885 15.203 1.00 86.81 109 ILE A O 1
ATOM 894 N N . ARG A 1 110 ? -5.168 1.543 13.518 1.00 82.06 110 ARG A N 1
ATOM 895 C CA . ARG A 1 110 ? -4.444 2.809 13.742 1.00 82.06 110 ARG A CA 1
ATOM 896 C C . ARG A 1 110 ? -5.302 4.037 13.453 1.00 82.06 110 ARG A C 1
ATOM 898 O O . ARG A 1 110 ? -5.270 4.977 14.228 1.00 82.06 110 ARG A O 1
ATOM 905 N N . ALA A 1 111 ? -6.082 4.001 12.377 1.00 82.00 111 ALA A N 1
ATOM 906 C CA . ALA A 1 111 ? -6.935 5.123 12.003 1.00 82.00 111 ALA A CA 1
ATOM 907 C C . ALA A 1 111 ? -8.085 5.316 12.998 1.00 82.00 111 ALA A C 1
ATOM 909 O O . ALA A 1 111 ? -8.400 6.438 13.367 1.00 82.00 111 ALA A O 1
ATOM 910 N N . ALA A 1 112 ? -8.662 4.211 13.472 1.00 88.12 112 ALA A N 1
ATOM 911 C CA . ALA A 1 112 ? -9.595 4.214 14.591 1.00 88.12 112 ALA A CA 1
ATOM 912 C C . ALA A 1 112 ? -8.973 4.823 15.857 1.00 88.12 112 ALA A C 1
ATOM 914 O O . ALA A 1 112 ? -9.561 5.691 16.491 1.00 88.12 112 ALA A O 1
ATOM 915 N N . ALA A 1 113 ? -7.765 4.381 16.216 1.00 88.56 113 ALA A N 1
ATOM 916 C CA . ALA A 1 113 ? -7.054 4.865 17.394 1.00 88.56 113 ALA A CA 1
ATOM 917 C C . ALA A 1 113 ? -6.788 6.379 17.331 1.00 88.56 113 ALA A C 1
ATOM 919 O O . ALA A 1 113 ? -7.016 7.076 18.316 1.00 88.56 113 ALA A O 1
ATOM 920 N N . GLU A 1 114 ? -6.373 6.882 16.164 1.00 87.50 114 GLU A N 1
ATOM 921 C CA . GLU A 1 114 ? -6.187 8.313 15.894 1.00 87.50 114 GLU A CA 1
ATOM 922 C C . GLU A 1 114 ? -7.498 9.097 16.033 1.00 87.50 114 GLU A C 1
ATOM 924 O O . GLU A 1 114 ? -7.525 10.100 16.741 1.00 87.50 114 GLU A O 1
ATOM 929 N N . ALA A 1 115 ? -8.591 8.618 15.428 1.00 88.00 115 ALA A N 1
ATOM 930 C CA . ALA A 1 115 ? -9.899 9.275 15.493 1.00 88.00 115 ALA A CA 1
ATOM 931 C C . ALA A 1 115 ? -10.448 9.373 16.929 1.00 88.00 115 ALA A C 1
ATOM 933 O O . ALA A 1 115 ? -11.082 10.359 17.292 1.00 88.00 115 ALA A O 1
ATOM 934 N N . LEU A 1 116 ? -10.174 8.361 17.755 1.00 90.81 116 LEU A N 1
ATOM 935 C CA . LEU A 1 116 ? -10.666 8.260 19.132 1.00 90.81 116 LEU A CA 1
ATOM 936 C C . LEU A 1 116 ? -9.682 8.813 20.174 1.00 90.81 116 LEU A C 1
ATOM 938 O O . LEU A 1 116 ? -10.001 8.823 21.362 1.00 90.81 116 LEU A O 1
ATOM 942 N N . GLY A 1 117 ? -8.479 9.230 19.763 1.00 92.00 117 GLY A N 1
ATOM 943 C CA . GLY A 1 117 ? -7.437 9.718 20.670 1.00 92.00 117 GLY A CA 1
ATOM 944 C C . GLY A 1 117 ? -6.925 8.661 21.658 1.00 92.00 117 GLY A C 1
ATOM 945 O O . GLY A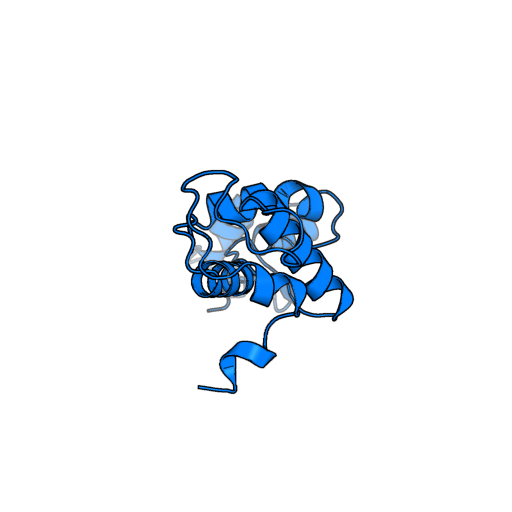 1 117 ? -6.555 8.993 22.783 1.00 92.00 117 GLY A O 1
ATOM 946 N N . VAL A 1 118 ? -6.918 7.381 21.273 1.00 92.88 118 VAL A N 1
ATOM 947 C CA . VAL A 1 118 ? -6.492 6.258 22.130 1.00 92.88 118 VAL A CA 1
ATOM 948 C C . VAL A 1 118 ? -5.316 5.493 21.529 1.00 92.88 118 VAL A C 1
ATOM 950 O O . VAL A 1 118 ? -4.934 5.691 20.379 1.00 92.88 118 VAL A O 1
ATOM 953 N N . SER A 1 119 ? -4.722 4.574 22.297 1.00 89.75 119 SER A N 1
ATOM 954 C CA . SER A 1 119 ? -3.667 3.706 21.765 1.00 89.75 119 SER A CA 1
ATOM 955 C C . SER A 1 119 ? -4.238 2.636 20.813 1.00 89.75 119 SER A C 1
ATOM 957 O O . SER A 1 119 ? -5.324 2.105 21.070 1.00 89.75 119 SER A O 1
ATOM 959 N N . PRO A 1 120 ? -3.500 2.212 19.767 1.00 85.94 120 PRO A N 1
ATOM 960 C CA . PRO A 1 120 ? -3.890 1.069 18.935 1.00 85.94 120 PRO A CA 1
ATOM 961 C C . PRO A 1 120 ? -4.149 -0.219 19.733 1.00 85.94 120 PRO A C 1
ATOM 963 O O . PRO A 1 120 ? -5.038 -0.991 19.381 1.00 85.94 120 PRO A O 1
ATOM 966 N N . GLN A 1 121 ? -3.418 -0.433 20.835 1.00 86.69 121 GLN A N 1
ATOM 967 C CA . GLN A 1 121 ? -3.615 -1.590 21.713 1.00 86.69 121 GLN A CA 1
ATOM 968 C C . GLN A 1 121 ? -4.965 -1.534 22.439 1.00 86.69 121 GLN A C 1
ATOM 970 O O . GLN A 1 121 ? -5.596 -2.563 22.647 1.00 86.69 121 GLN A O 1
ATOM 975 N N . THR A 1 122 ? -5.450 -0.336 22.776 1.00 92.06 122 THR A N 1
ATOM 976 C CA . THR A 1 122 ? -6.776 -0.146 23.375 1.00 92.06 122 THR A CA 1
ATOM 977 C C . THR A 1 122 ? -7.878 -0.620 22.433 1.00 92.06 122 THR A C 1
ATOM 979 O O . THR A 1 122 ? -8.800 -1.297 22.877 1.00 92.06 122 THR A O 1
ATOM 982 N N . ILE A 1 123 ? -7.766 -0.314 21.137 1.00 92.06 123 ILE A N 1
ATOM 983 C CA . ILE A 1 123 ? -8.712 -0.794 20.123 1.00 92.06 123 ILE A CA 1
ATOM 984 C C . ILE A 1 123 ? -8.697 -2.330 20.061 1.00 92.06 123 ILE A C 1
ATOM 986 O O . ILE A 1 123 ? -9.757 -2.946 20.097 1.00 92.06 123 ILE A O 1
ATOM 990 N N . ILE A 1 124 ? -7.509 -2.950 20.019 1.00 89.94 124 ILE A N 1
ATOM 991 C CA . ILE A 1 124 ? -7.351 -4.417 19.991 1.00 89.94 124 ILE A CA 1
ATOM 992 C C . ILE A 1 124 ? -8.009 -5.056 21.215 1.00 89.94 124 ILE A C 1
ATOM 994 O O . ILE A 1 124 ? -8.857 -5.929 21.061 1.00 89.94 124 ILE A O 1
ATOM 998 N N . ASN A 1 125 ? -7.681 -4.566 22.413 1.00 93.88 125 ASN A N 1
ATOM 999 C CA . ASN A 1 125 ? -8.210 -5.101 23.666 1.00 93.88 125 ASN A CA 1
ATOM 1000 C C . ASN A 1 125 ? -9.738 -4.998 23.744 1.00 93.88 125 ASN A C 1
ATOM 1002 O O . ASN A 1 125 ? -10.366 -5.872 24.327 1.00 93.88 125 ASN A O 1
ATOM 1006 N N . ARG A 1 126 ? -10.335 -3.932 23.191 1.00 94.69 126 ARG A N 1
ATOM 1007 C CA . ARG A 1 126 ? -11.795 -3.750 23.157 1.00 94.69 126 ARG A CA 1
ATOM 1008 C C . ARG A 1 126 ? -12.459 -4.695 22.160 1.00 94.69 126 ARG A C 1
ATOM 1010 O O . ARG A 1 126 ? -13.437 -5.328 22.523 1.00 94.69 126 ARG A O 1
ATOM 1017 N N . ILE A 1 127 ? -11.893 -4.841 20.959 1.00 92.75 127 ILE A N 1
ATOM 1018 C CA . ILE A 1 127 ? -12.383 -5.785 19.937 1.00 92.75 127 ILE A CA 1
ATOM 1019 C C . ILE A 1 127 ? -12.335 -7.237 20.436 1.00 92.75 127 ILE A C 1
ATOM 1021 O O . ILE A 1 127 ? -13.214 -8.029 20.119 1.00 92.75 127 ILE A O 1
ATOM 1025 N N . GLU A 1 128 ? -11.295 -7.604 21.184 1.00 92.69 128 GLU A N 1
ATOM 1026 C CA . GLU A 1 128 ? -11.097 -8.967 21.701 1.00 92.69 128 GLU A CA 1
ATOM 1027 C C . GLU A 1 128 ? -11.759 -9.184 23.076 1.00 92.69 128 GLU A C 1
ATOM 1029 O O . GLU A 1 128 ? -11.668 -10.269 23.650 1.00 92.69 128 GLU A O 1
ATOM 1034 N N . SER A 1 129 ? -12.426 -8.163 23.623 1.00 92.31 129 SER A N 1
ATOM 1035 C CA . SER A 1 129 ? -13.080 -8.239 24.926 1.00 92.31 129 SER A CA 1
ATOM 1036 C C . SER A 1 129 ? -14.394 -9.014 24.853 1.00 92.31 129 SER A C 1
ATOM 1038 O O . SER A 1 129 ? -15.200 -8.805 23.954 1.00 92.31 129 SER A O 1
ATOM 1040 N N . ALA A 1 130 ? -14.654 -9.844 25.864 1.00 91.38 130 ALA A N 1
ATOM 1041 C CA . ALA A 1 130 ? -15.954 -10.489 26.062 1.00 91.38 130 ALA A CA 1
ATOM 1042 C C . ALA A 1 130 ? -16.986 -9.583 26.772 1.00 91.38 130 ALA A C 1
ATOM 1044 O O . ALA A 1 130 ? -18.115 -10.007 27.011 1.00 91.38 130 ALA A O 1
ATOM 1045 N N . ASP A 1 131 ? -16.604 -8.361 27.159 1.00 93.06 131 ASP A N 1
ATOM 1046 C CA . ASP A 1 131 ? -17.508 -7.410 27.809 1.00 93.06 131 ASP A CA 1
ATOM 1047 C C . ASP A 1 131 ? -18.519 -6.862 26.789 1.00 93.06 131 ASP A C 1
ATOM 1049 O O . ASP A 1 131 ? -18.138 -6.279 25.770 1.00 93.06 131 ASP A O 1
ATOM 1053 N N . LEU A 1 132 ? -19.812 -7.019 27.088 1.00 90.88 132 LEU A N 1
ATOM 1054 C CA . LEU A 1 132 ? -20.926 -6.631 26.216 1.00 90.88 132 LEU A CA 1
ATOM 1055 C C . LEU A 1 132 ? -20.879 -5.157 25.803 1.00 90.88 132 LEU A C 1
ATOM 1057 O O . LEU A 1 132 ? -21.329 -4.813 24.715 1.00 90.88 132 LEU A O 1
ATOM 1061 N N . LYS A 1 133 ? -20.286 -4.272 26.615 1.00 92.81 133 LYS A N 1
ATOM 1062 C CA . LYS A 1 133 ? -20.176 -2.850 26.249 1.00 92.81 133 LYS A CA 1
ATOM 1063 C C . LYS A 1 133 ? -19.289 -2.597 25.023 1.00 92.81 133 LYS A C 1
ATOM 1065 O O . LYS A 1 133 ? -19.361 -1.519 24.442 1.00 92.81 133 LYS A O 1
ATOM 1070 N N . TRP A 1 134 ? -18.460 -3.567 24.633 1.00 92.94 134 TRP A N 1
ATOM 1071 C CA . TRP A 1 134 ? -17.591 -3.492 23.458 1.00 92.94 134 TRP A CA 1
ATOM 1072 C C . TRP A 1 134 ? -18.091 -4.329 22.277 1.00 92.94 134 TRP A C 1
ATOM 1074 O O . TRP A 1 134 ? -17.406 -4.406 21.265 1.00 92.94 134 TRP A O 1
ATOM 1084 N N . GLU A 1 135 ? -19.296 -4.903 22.333 1.00 91.12 135 GLU A N 1
ATOM 1085 C CA . GLU A 1 135 ? -19.841 -5.762 21.262 1.00 91.12 135 GLU A CA 1
ATOM 1086 C C . GLU A 1 135 ? -19.889 -5.081 19.878 1.00 91.12 135 GLU A C 1
ATOM 1088 O O . GLU A 1 135 ? -19.863 -5.725 18.826 1.00 91.12 135 GLU A O 1
ATOM 1093 N N . ARG A 1 136 ? -19.962 -3.745 19.869 1.00 92.12 136 ARG A N 1
ATOM 1094 C CA . ARG A 1 136 ? -20.022 -2.926 18.652 1.00 92.12 136 ARG A CA 1
ATOM 1095 C C . ARG A 1 136 ? -18.653 -2.676 18.026 1.00 92.12 136 ARG A C 1
ATOM 1097 O O . ARG A 1 136 ? -18.584 -2.073 16.957 1.00 92.12 136 ARG A O 1
ATOM 1104 N N . TRP A 1 137 ? -17.587 -3.134 18.672 1.00 94.19 137 TRP A N 1
ATOM 1105 C CA . TRP A 1 137 ? -16.210 -2.977 18.237 1.00 94.19 137 TRP A CA 1
ATOM 1106 C C . TRP A 1 137 ? -15.747 -4.275 17.588 1.00 94.19 137 TRP A C 1
ATOM 1108 O O . TRP A 1 137 ? -15.583 -5.290 18.258 1.00 94.19 137 TRP A O 1
ATOM 1118 N N . ARG A 1 138 ? -15.520 -4.269 16.272 1.00 91.75 138 ARG A N 1
ATOM 1119 C CA . ARG A 1 138 ? -15.152 -5.494 15.545 1.00 91.75 138 ARG A CA 1
ATOM 1120 C C . ARG A 1 138 ? -14.240 -5.247 14.357 1.00 91.75 138 ARG A C 1
ATOM 1122 O O . ARG A 1 138 ? -14.237 -4.171 13.765 1.00 91.75 138 ARG A O 1
ATOM 1129 N N . ARG A 1 139 ? -13.488 -6.282 13.985 1.00 88.50 139 ARG A N 1
ATOM 1130 C CA . ARG A 1 139 ? -12.797 -6.361 12.693 1.00 88.50 139 ARG A CA 1
ATOM 1131 C C . ARG A 1 139 ? -13.821 -6.682 11.603 1.00 88.50 139 ARG A C 1
ATOM 1133 O O . ARG A 1 139 ? -14.701 -7.515 11.803 1.00 88.50 139 ARG A O 1
ATOM 1140 N N . GLU A 1 140 ? -13.719 -5.997 10.478 1.00 77.88 140 GLU A N 1
ATOM 1141 C CA . GLU A 1 140 ? -14.504 -6.271 9.279 1.00 77.88 140 GLU A CA 1
ATOM 1142 C C . GLU A 1 140 ? -13.779 -7.367 8.484 1.00 77.88 140 GLU A C 1
ATOM 1144 O O . GLU A 1 140 ? -12.647 -7.152 8.050 1.00 77.88 140 GLU A O 1
ATOM 1149 N N . ASN A 1 141 ? -14.389 -8.556 8.403 1.00 59.69 141 ASN A N 1
ATOM 1150 C CA . ASN A 1 141 ? -13.847 -9.711 7.674 1.00 59.69 141 ASN A CA 1
ATOM 1151 C C . ASN A 1 141 ? -13.866 -9.499 6.160 1.00 59.69 141 ASN A C 1
ATOM 1153 O O . ASN A 1 141 ? -14.882 -8.965 5.660 1.00 59.69 141 ASN A O 1
#

Foldseek 3Di:
DPDVLVVDDPLLSLQAPDAPPDPVPRDPPNPDHDDLLRSLVVVLVVCLVVVHANDLVVSLVSVVRRVHPDDSDSVVSCVSCVVCCVVVSHPPPDVFQWKFFPNDIGSHLVRVCVVVVHDSVVLVCLQPDPDPVSVRIHGDD

Secondary structure (DSSP, 8-state):
--STTTTS-HHHHTTTT---S-GGGS-TTS-SPPPHHHHHHHHHHHHHHTT----HHHHHHHHHHHTS-----HHHHHHHHHHHHHSSSS----S---EEETTEEESSHHHHHHHHTS-HHHHHHHHT---GGGTT-EE--

pLDDT: mean 81.07, std 13.27, range [44.84, 94.69]

Sequence (141 aa):
MSEENDRYPDWLRKQRGFRYRGHDQIPSGSGPWMNRTRITRRYADALVAAGQPVTIDVVREMLRYLDRGYSLKPDQIGFALRSRYADDTITKYTNATAVVIDGERHRGIRAAAEALGVSPQTIINRIESADLKWERWRREN